Protein AF-A0A4Q4WL85-F1 (afdb_monomer)

Radius of gyration: 39.55 Å; Cα contacts (8 Å, |Δi|>4): 2; chains: 1; bounding box: 82×36×100 Å

pLDDT: mean 71.77, std 13.65, range [44.0, 94.75]

Mean predicted aligned error: 20.84 Å

Solvent-accessible surface area (backbone atoms only — not comparable to full-atom values): 7272 Å² total; per-residue (Å²): 142,83,88,78,82,88,76,84,82,78,80,76,79,74,79,74,78,82,79,73,80,81,73,86,72,83,80,55,76,68,60,56,54,56,57,72,70,51,76,83,75,77,84,73,74,78,64,59,61,59,56,50,49,54,51,48,48,51,51,48,49,51,50,52,49,50,51,51,52,54,49,52,55,48,54,55,51,56,51,54,54,53,56,55,53,47,53,55,52,51,52,52,49,52,54,51,50,52,52,52,49,52,55,48,52,54,52,49,54,55,52,52,64,72,72,107

Foldseek 3Di:
DDDDDDDDPPPPPDPDPPPPPPDPDPDDPVVVVVVVPDDDDPPDDPPPCCVCVVVVVVVVVVVVVVVVVVVVVVVVVVVVVVVVVVVVVVVVVVVVVVVVVVVVVVVVVVVVVVVD

Structure (mmCIF, N/CA/C/O backbone):
data_AF-A0A4Q4WL85-F1
#
_entry.id   AF-A0A4Q4WL85-F1
#
loop_
_atom_site.group_PDB
_atom_site.id
_atom_site.type_symbol
_atom_site.label_atom_id
_atom_site.label_alt_id
_atom_site.label_comp_id
_atom_site.label_asym_id
_atom_site.label_entity_id
_atom_site.label_seq_id
_atom_site.pdbx_PDB_ins_code
_atom_site.Cartn_x
_atom_site.Cartn_y
_atom_site.C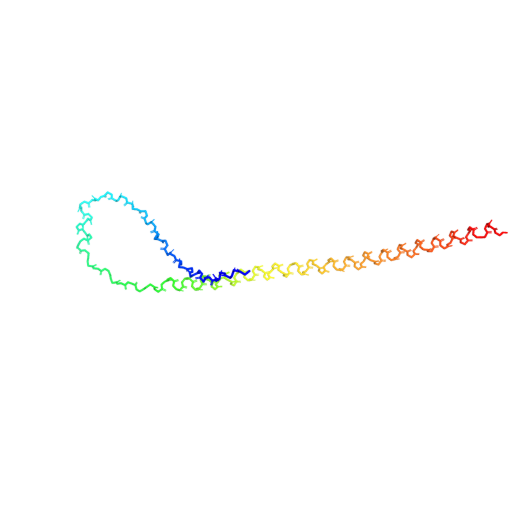artn_z
_atom_site.occupancy
_atom_site.B_iso_or_equiv
_atom_site.auth_seq_id
_atom_site.auth_comp_id
_atom_site.auth_asym_id
_atom_site.auth_atom_id
_atom_site.pdbx_PDB_model_num
ATOM 1 N N . MET A 1 1 ? 44.505 1.563 32.290 1.00 50.38 1 MET A N 1
ATOM 2 C CA . MET A 1 1 ? 45.416 2.269 31.364 1.00 50.38 1 MET A CA 1
ATOM 3 C C . MET A 1 1 ? 45.886 1.295 30.292 1.00 50.38 1 MET A C 1
ATOM 5 O O . MET A 1 1 ? 46.850 0.588 30.532 1.00 50.38 1 MET A O 1
ATOM 9 N N . ALA A 1 2 ? 45.186 1.202 29.159 1.00 44.00 2 ALA A N 1
ATOM 10 C CA . ALA A 1 2 ? 45.730 0.625 27.923 1.00 44.00 2 ALA A CA 1
ATOM 11 C C . ALA A 1 2 ? 44.781 0.947 26.760 1.00 44.00 2 ALA A C 1
ATOM 13 O O . ALA A 1 2 ? 43.824 0.233 26.479 1.00 44.00 2 ALA A O 1
ATOM 14 N N . SER A 1 3 ? 45.042 2.084 26.132 1.00 54.59 3 SER A N 1
ATOM 15 C CA . SER A 1 3 ? 44.503 2.513 24.850 1.00 54.59 3 SER A CA 1
ATOM 16 C C . SER A 1 3 ? 45.053 1.636 23.724 1.00 54.59 3 SER A C 1
ATOM 18 O O . SER A 1 3 ? 46.265 1.461 23.626 1.00 54.59 3 SER A O 1
ATOM 20 N N . ARG A 1 4 ? 44.193 1.138 22.826 1.00 62.75 4 ARG A N 1
ATOM 21 C CA . ARG A 1 4 ? 44.599 0.709 21.476 1.00 62.75 4 ARG A CA 1
ATOM 22 C C . ARG A 1 4 ? 43.528 1.082 20.448 1.00 62.75 4 ARG A C 1
ATOM 24 O O . ARG A 1 4 ? 42.593 0.341 20.195 1.00 62.75 4 ARG A O 1
ATOM 31 N N . ILE A 1 5 ? 43.677 2.314 19.966 1.00 65.00 5 ILE A N 1
ATOM 32 C CA . ILE A 1 5 ? 43.696 2.738 18.557 1.00 65.00 5 ILE A CA 1
ATOM 33 C C . ILE A 1 5 ? 42.735 1.981 17.624 1.00 65.00 5 ILE A C 1
ATOM 35 O O . ILE A 1 5 ? 43.001 0.870 17.176 1.00 65.00 5 ILE A O 1
ATOM 39 N N . LEU A 1 6 ? 41.652 2.676 17.279 1.00 58.12 6 LEU A N 1
ATOM 40 C CA . LEU A 1 6 ? 40.720 2.368 16.203 1.00 58.12 6 LEU A CA 1
ATOM 41 C C . LEU A 1 6 ? 41.426 2.560 14.845 1.00 58.12 6 LEU A C 1
ATOM 43 O O . LEU A 1 6 ? 41.805 3.677 14.495 1.00 58.12 6 LEU A O 1
ATOM 47 N N . SER A 1 7 ? 41.619 1.485 14.083 1.00 58.94 7 SER A N 1
ATOM 48 C CA . SER A 1 7 ? 42.049 1.553 12.678 1.00 58.94 7 SER A CA 1
ATOM 49 C C . SER A 1 7 ? 40.825 1.638 11.755 1.00 58.94 7 SER A C 1
ATOM 51 O O . SER A 1 7 ? 39.852 0.919 11.990 1.00 58.94 7 SER A O 1
ATOM 53 N N . PRO A 1 8 ? 40.841 2.456 10.687 1.00 53.19 8 PRO A N 1
ATOM 54 C CA . PRO A 1 8 ? 39.763 2.464 9.711 1.00 53.19 8 PRO A CA 1
ATOM 55 C C . PRO A 1 8 ? 39.929 1.260 8.777 1.00 53.19 8 PRO A C 1
ATOM 57 O O . PRO A 1 8 ? 40.905 1.156 8.033 1.00 53.19 8 PRO A O 1
ATOM 60 N N . ALA A 1 9 ? 38.971 0.335 8.805 1.00 53.53 9 ALA A N 1
ATOM 61 C CA . ALA A 1 9 ? 38.870 -0.719 7.806 1.00 53.53 9 ALA A CA 1
ATOM 62 C C . ALA A 1 9 ? 38.401 -0.100 6.478 1.00 53.53 9 ALA A C 1
ATOM 64 O O . ALA A 1 9 ? 37.208 0.094 6.244 1.00 53.53 9 ALA A O 1
ATOM 65 N N . ALA A 1 10 ? 39.357 0.234 5.610 1.00 55.34 10 ALA A N 1
ATOM 66 C CA . ALA A 1 10 ? 39.096 0.542 4.213 1.00 55.34 10 ALA A CA 1
ATOM 67 C C . ALA A 1 10 ? 38.480 -0.700 3.549 1.00 55.34 10 ALA A C 1
ATOM 69 O O . ALA A 1 10 ? 39.143 -1.712 3.325 1.00 55.34 10 ALA A O 1
ATOM 70 N N . THR A 1 11 ? 37.182 -0.642 3.268 1.00 60.22 11 THR A N 1
ATOM 71 C CA . THR A 1 11 ? 36.442 -1.691 2.567 1.00 60.22 11 THR A CA 1
ATOM 72 C C . THR A 1 11 ? 36.817 -1.647 1.087 1.00 60.22 11 THR A C 1
ATOM 74 O O . THR A 1 11 ? 36.149 -1.029 0.261 1.00 60.22 11 THR A O 1
ATOM 77 N N . ALA A 1 12 ? 37.915 -2.311 0.732 1.00 53.28 12 ALA A N 1
ATOM 78 C CA . ALA A 1 12 ? 38.209 -2.648 -0.651 1.00 53.28 12 ALA A CA 1
ATOM 79 C C . ALA A 1 12 ? 37.183 -3.695 -1.114 1.00 53.28 12 ALA A C 1
ATOM 81 O O . ALA A 1 12 ? 37.309 -4.887 -0.837 1.00 53.28 12 ALA A O 1
ATOM 82 N N . ARG A 1 13 ? 36.125 -3.247 -1.799 1.00 56.53 13 ARG A N 1
ATOM 83 C CA . ARG A 1 13 ? 35.221 -4.128 -2.547 1.00 56.53 13 ARG A CA 1
ATOM 84 C C . ARG A 1 13 ? 36.025 -4.750 -3.690 1.00 56.53 13 ARG A C 1
ATOM 86 O O . ARG A 1 13 ? 36.173 -4.154 -4.753 1.00 56.53 13 ARG A O 1
ATOM 93 N N . ALA A 1 14 ? 36.565 -5.942 -3.455 1.00 58.25 14 ALA A N 1
ATOM 94 C CA . ALA A 1 14 ? 37.088 -6.787 -4.513 1.00 58.25 14 ALA A CA 1
ATOM 95 C C . ALA A 1 14 ? 35.936 -7.102 -5.479 1.00 58.25 14 ALA A C 1
ATOM 97 O O . ALA A 1 14 ? 34.960 -7.757 -5.113 1.00 58.25 14 ALA A O 1
ATOM 98 N N . LEU A 1 15 ? 36.021 -6.581 -6.702 1.00 61.62 15 LEU A N 1
ATOM 99 C CA . LEU A 1 15 ? 35.149 -6.980 -7.797 1.00 61.62 15 LEU A CA 1
ATOM 100 C C . LEU A 1 15 ? 35.462 -8.446 -8.107 1.00 61.62 15 LEU A C 1
ATOM 102 O O . LEU A 1 15 ? 36.496 -8.755 -8.696 1.00 61.62 15 LEU A O 1
ATOM 106 N N . ALA A 1 16 ? 34.591 -9.350 -7.664 1.00 63.19 16 ALA A N 1
ATOM 107 C CA . ALA A 1 16 ? 34.666 -10.752 -8.041 1.00 63.19 16 ALA A CA 1
ATOM 108 C C . ALA A 1 16 ? 34.589 -10.861 -9.577 1.00 63.19 16 ALA A C 1
ATOM 110 O O . ALA A 1 16 ? 33.696 -10.256 -10.184 1.00 63.19 16 ALA A O 1
ATOM 111 N N . PRO A 1 17 ? 35.491 -11.605 -10.238 1.00 60.09 17 PRO A N 1
ATOM 112 C CA . PRO A 1 17 ? 35.356 -11.847 -11.661 1.00 60.09 17 PRO A CA 1
ATOM 113 C C . PRO A 1 17 ? 34.121 -12.725 -11.889 1.00 60.09 17 PRO A C 1
ATOM 115 O O . PRO A 1 17 ? 34.021 -13.832 -11.366 1.00 60.09 17 PRO A O 1
ATOM 118 N N . VAL A 1 18 ? 33.172 -12.222 -12.684 1.00 65.19 18 VAL A N 1
ATOM 119 C CA . VAL A 1 18 ? 32.073 -13.022 -13.237 1.00 65.19 18 VAL A CA 1
ATOM 120 C C . VAL A 1 18 ? 32.697 -14.183 -14.002 1.00 65.19 18 VAL A C 1
ATOM 122 O O . VAL A 1 18 ? 33.296 -14.002 -15.065 1.00 65.19 18 VAL A O 1
ATOM 125 N N . GLN A 1 19 ? 32.581 -15.375 -13.426 1.00 60.59 19 GLN A N 1
ATOM 126 C CA . GLN A 1 19 ? 33.073 -16.618 -13.990 1.00 60.59 19 GLN A CA 1
ATOM 127 C C . GLN A 1 19 ? 32.222 -16.935 -15.226 1.00 60.59 19 GLN A C 1
ATOM 129 O O . GLN A 1 19 ? 31.127 -17.485 -15.131 1.00 60.59 19 GLN A O 1
ATOM 134 N N . ARG A 1 20 ? 32.686 -16.505 -16.405 1.00 62.06 20 ARG A N 1
ATOM 135 C CA . ARG A 1 20 ? 32.050 -16.860 -17.676 1.00 62.06 20 ARG A CA 1
ATOM 136 C C . ARG A 1 20 ? 32.192 -18.365 -17.846 1.00 62.06 20 ARG A C 1
ATOM 138 O O . ARG A 1 20 ? 33.307 -18.870 -17.956 1.00 62.06 20 ARG A O 1
ATOM 145 N N . SER A 1 21 ? 31.069 -19.071 -17.848 1.00 61.03 21 SER A N 1
ATOM 146 C CA . SER A 1 21 ? 31.010 -20.490 -18.172 1.00 61.03 21 SER A CA 1
ATOM 147 C C . SER A 1 21 ? 31.682 -20.703 -19.530 1.00 61.03 21 SER A C 1
ATOM 149 O O . SER A 1 21 ? 31.197 -20.220 -20.553 1.00 61.03 21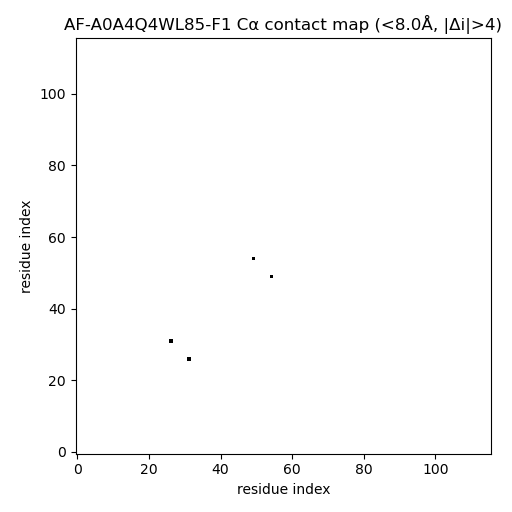 SER A O 1
ATOM 151 N N . SER A 1 22 ? 32.831 -21.379 -19.534 1.00 65.12 22 SER A N 1
ATOM 152 C CA . SER A 1 22 ? 33.495 -21.812 -20.760 1.00 65.12 22 SER A CA 1
ATOM 153 C C . SER A 1 22 ? 32.624 -22.890 -21.395 1.00 65.12 22 SER A C 1
ATOM 155 O O . SER A 1 22 ? 32.671 -24.058 -21.010 1.00 65.12 22 SER A O 1
ATOM 157 N N . ALA A 1 23 ? 31.760 -22.491 -22.325 1.00 64.19 23 ALA A N 1
ATOM 158 C CA . ALA A 1 23 ? 31.105 -23.443 -23.200 1.00 64.19 23 ALA A CA 1
ATOM 159 C C . ALA A 1 23 ? 32.194 -24.070 -24.079 1.00 64.19 23 ALA A C 1
ATOM 161 O O . ALA A 1 23 ? 32.814 -23.384 -24.892 1.00 64.19 23 ALA A O 1
ATOM 162 N N . SER A 1 24 ? 32.443 -25.3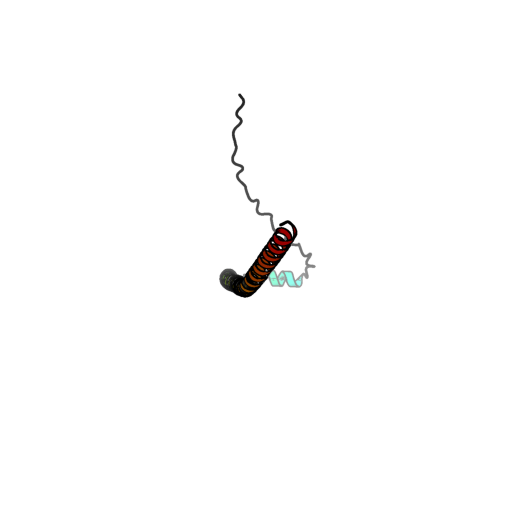69 -23.898 1.00 63.59 24 SER A N 1
ATOM 163 C CA . SER A 1 24 ? 33.305 -26.151 -24.783 1.00 63.59 24 SER A CA 1
ATOM 164 C C . SER A 1 24 ? 32.650 -26.217 -26.165 1.00 63.59 24 SER A C 1
ATOM 166 O O . SER A 1 24 ? 31.806 -27.068 -26.445 1.00 63.59 24 SER A O 1
ATOM 168 N N . ALA A 1 25 ? 32.982 -25.252 -27.020 1.00 64.25 25 ALA A N 1
ATOM 169 C CA . ALA A 1 25 ? 32.547 -25.236 -28.403 1.00 64.25 25 ALA A CA 1
ATOM 170 C C . ALA A 1 25 ? 33.371 -26.272 -29.177 1.00 64.25 25 ALA A C 1
ATOM 172 O O . ALA A 1 25 ? 34.579 -26.118 -29.357 1.00 64.25 25 ALA A O 1
ATOM 173 N N . ARG A 1 26 ? 32.719 -27.340 -29.644 1.00 65.75 26 ARG A N 1
ATOM 174 C CA . ARG A 1 26 ? 33.312 -28.267 -30.615 1.00 65.75 26 ARG A CA 1
ATOM 175 C C . ARG A 1 26 ? 33.607 -27.477 -31.895 1.00 65.75 26 ARG A C 1
ATOM 177 O O . ARG A 1 26 ? 32.687 -27.021 -32.570 1.00 65.75 26 ARG A O 1
ATOM 184 N N . GLY A 1 27 ? 34.886 -27.252 -32.181 1.00 61.38 27 GLY A N 1
ATOM 185 C CA . GLY A 1 27 ? 35.326 -26.433 -33.305 1.00 61.38 27 GLY A CA 1
ATOM 186 C C . GLY A 1 27 ? 35.175 -27.165 -34.636 1.00 61.38 27 GLY A C 1
ATOM 187 O O . GLY A 1 27 ? 35.873 -28.141 -34.893 1.00 61.38 27 GLY A O 1
ATOM 188 N N . PHE A 1 28 ? 34.302 -26.670 -35.511 1.00 66.44 28 PHE A N 1
ATOM 189 C CA . PHE A 1 28 ? 34.317 -27.037 -36.925 1.00 66.44 28 PHE A CA 1
ATOM 190 C C . PHE A 1 28 ? 35.431 -26.246 -37.626 1.00 66.44 28 PHE A C 1
ATOM 192 O O . PHE A 1 28 ? 35.418 -25.013 -37.624 1.00 66.44 28 PHE A O 1
ATOM 199 N N . HIS A 1 29 ? 36.392 -26.940 -38.247 1.00 66.69 29 HIS A N 1
ATOM 200 C CA . HIS A 1 29 ? 37.544 -26.322 -38.927 1.00 66.69 29 HIS A CA 1
ATOM 201 C C . HIS A 1 29 ? 37.148 -25.298 -40.011 1.00 66.69 29 HIS A C 1
ATOM 203 O O . HIS A 1 29 ? 37.884 -24.341 -40.253 1.00 66.69 29 HIS A O 1
ATOM 209 N N . ALA A 1 30 ? 35.972 -25.457 -40.628 1.00 63.28 30 ALA A N 1
ATOM 210 C CA . ALA A 1 30 ? 35.440 -24.508 -41.605 1.00 63.28 30 ALA A CA 1
ATOM 211 C C . ALA A 1 30 ? 35.021 -23.165 -40.970 1.00 63.28 30 ALA A C 1
ATOM 213 O O . ALA A 1 30 ? 35.318 -22.104 -41.520 1.00 63.28 30 ALA A O 1
ATOM 214 N N . SER A 1 31 ? 34.408 -23.186 -39.780 1.00 63.19 31 SER A N 1
ATOM 215 C CA . SER A 1 31 ? 33.941 -21.978 -39.082 1.00 63.19 31 SER A CA 1
ATOM 216 C C . SER A 1 31 ? 35.096 -21.105 -38.582 1.00 63.19 31 SER A C 1
ATOM 218 O O . SER A 1 31 ? 34.989 -19.881 -38.583 1.00 63.19 31 SER A O 1
ATOM 220 N N . ALA A 1 32 ? 36.229 -21.716 -38.212 1.00 61.66 32 ALA A N 1
ATOM 221 C CA . ALA A 1 32 ? 37.425 -20.992 -37.778 1.00 61.66 32 ALA A CA 1
ATOM 222 C C . ALA A 1 32 ? 38.044 -20.147 -38.910 1.00 61.66 32 ALA A C 1
ATOM 224 O O . ALA A 1 32 ? 38.441 -19.005 -38.681 1.00 61.66 32 ALA A O 1
ATOM 225 N N . ARG A 1 33 ? 38.075 -20.670 -40.147 1.00 61.75 33 ARG A N 1
ATOM 226 C CA . ARG A 1 33 ? 38.561 -19.916 -41.319 1.00 61.75 33 ARG A CA 1
ATOM 227 C C . ARG A 1 33 ? 37.616 -18.786 -41.725 1.00 61.75 33 ARG A C 1
ATOM 229 O O . ARG A 1 33 ? 38.096 -17.726 -42.112 1.00 61.75 33 ARG A O 1
ATOM 236 N N . ALA A 1 34 ? 36.304 -18.979 -41.593 1.00 63.41 34 ALA A N 1
ATOM 237 C CA . ALA A 1 34 ? 35.328 -17.922 -41.861 1.00 63.41 34 ALA A CA 1
ATOM 238 C C . ALA A 1 34 ? 35.447 -16.755 -40.863 1.00 63.41 34 ALA A C 1
ATOM 240 O O . ALA A 1 34 ? 35.374 -15.597 -41.265 1.00 63.41 34 ALA A O 1
ATOM 241 N N . LEU A 1 35 ? 35.703 -17.043 -39.579 1.00 62.47 35 LEU A N 1
ATOM 242 C CA . LEU A 1 35 ? 35.946 -16.003 -38.575 1.00 62.47 35 LEU A CA 1
ATOM 243 C C . LEU A 1 35 ? 37.268 -15.259 -38.826 1.00 62.47 35 LEU A C 1
ATOM 245 O O . LEU A 1 35 ? 37.318 -14.039 -38.700 1.00 62.47 35 LEU A O 1
ATOM 249 N N . ALA A 1 36 ? 38.323 -15.979 -39.224 1.00 63.06 36 ALA A N 1
ATOM 250 C CA . ALA A 1 36 ? 39.629 -15.392 -39.534 1.00 63.06 36 ALA A CA 1
ATOM 251 C C . ALA A 1 36 ? 39.610 -14.472 -40.771 1.00 63.06 36 ALA A C 1
ATOM 253 O O . ALA A 1 36 ? 40.428 -13.562 -40.866 1.00 63.06 36 ALA A O 1
ATOM 254 N N . ALA A 1 37 ? 38.673 -14.689 -41.699 1.00 62.66 37 ALA A N 1
ATOM 255 C CA . ALA A 1 37 ? 38.467 -13.848 -42.878 1.00 62.66 37 ALA A CA 1
ATOM 256 C C . ALA A 1 37 ? 37.496 -12.673 -42.635 1.00 62.66 37 ALA A C 1
ATOM 258 O O . ALA A 1 37 ? 37.251 -11.879 -43.544 1.00 62.66 37 ALA A O 1
ATOM 259 N N . SER A 1 38 ? 36.920 -12.551 -41.433 1.00 63.03 38 SER A N 1
ATOM 260 C CA . SER A 1 38 ? 35.985 -11.470 -41.120 1.00 63.03 38 SER A CA 1
ATOM 261 C C . SER A 1 38 ? 36.735 -10.185 -40.751 1.00 63.03 38 SER A C 1
ATOM 263 O O . SER A 1 38 ? 37.483 -10.130 -39.777 1.00 63.03 38 SER A O 1
ATOM 265 N N . SER A 1 39 ? 36.540 -9.134 -41.551 1.00 69.00 39 SER A N 1
ATOM 266 C CA . SER A 1 39 ? 36.943 -7.769 -41.192 1.00 69.00 39 SER A CA 1
ATOM 267 C C . SER A 1 39 ? 36.261 -7.368 -39.872 1.00 69.00 39 SER A C 1
ATOM 269 O O . SER A 1 39 ? 35.073 -7.672 -39.705 1.00 69.00 39 SER A O 1
ATOM 271 N N . PRO A 1 40 ? 36.963 -6.722 -38.917 1.00 68.00 40 PRO A N 1
ATOM 272 C CA . PRO A 1 40 ? 36.390 -6.395 -37.616 1.00 68.00 40 PRO A CA 1
ATOM 273 C C . PRO A 1 40 ? 35.147 -5.515 -37.786 1.00 68.00 40 PRO A C 1
ATOM 275 O O . PRO A 1 40 ? 35.205 -4.439 -38.384 1.00 68.00 40 PRO A O 1
ATOM 278 N N . LEU A 1 41 ? 34.009 -5.974 -37.251 1.00 68.75 41 LEU A N 1
ATOM 279 C CA . LEU A 1 41 ? 32.776 -5.190 -37.258 1.00 68.75 41 LEU A CA 1
ATOM 280 C C . LEU A 1 41 ? 33.024 -3.842 -36.560 1.00 68.75 41 LEU A C 1
ATOM 282 O O . LEU A 1 41 ? 33.626 -3.819 -35.481 1.00 68.75 41 LEU A O 1
ATOM 286 N N . PRO A 1 42 ? 32.550 -2.719 -37.130 1.00 72.38 42 PRO A N 1
ATOM 287 C CA . PRO A 1 42 ? 32.761 -1.405 -36.543 1.00 72.38 42 PRO A CA 1
ATOM 288 C C . PRO A 1 42 ? 32.182 -1.373 -35.128 1.00 72.38 42 PRO A C 1
ATOM 290 O O . PRO A 1 42 ? 31.031 -1.762 -34.909 1.00 72.38 42 PRO A O 1
ATOM 293 N N . ALA A 1 43 ? 32.990 -0.920 -34.166 1.00 70.38 43 ALA A N 1
ATOM 294 C CA . ALA A 1 43 ? 32.630 -0.869 -32.755 1.00 70.38 43 ALA A CA 1
ATOM 295 C C . ALA A 1 43 ? 31.337 -0.059 -32.562 1.00 70.38 43 ALA A C 1
ATOM 297 O O . ALA A 1 43 ? 31.329 1.175 -32.606 1.00 70.38 43 ALA A O 1
ATOM 298 N N . A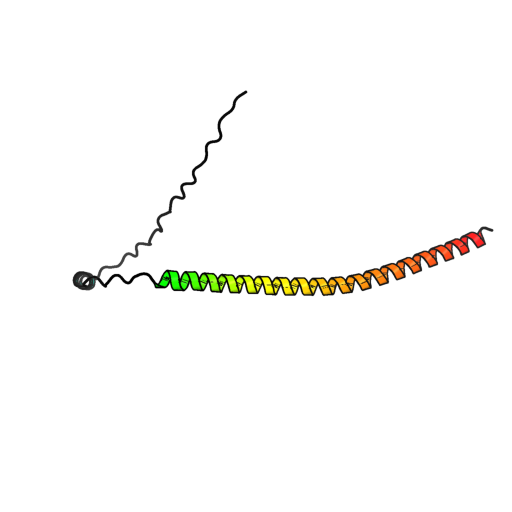RG A 1 44 ? 30.209 -0.755 -32.368 1.00 66.62 44 ARG A N 1
ATOM 299 C CA . ARG A 1 44 ? 28.925 -0.110 -32.091 1.00 66.62 44 ARG A CA 1
ATOM 300 C C . ARG A 1 44 ? 28.986 0.474 -30.687 1.00 66.62 44 ARG A C 1
ATOM 302 O O . ARG A 1 44 ? 29.086 -0.257 -29.704 1.00 66.62 44 ARG A O 1
ATOM 309 N N . LYS A 1 45 ? 28.936 1.804 -30.601 1.00 65.94 45 LYS A N 1
ATOM 310 C CA . LYS A 1 45 ? 28.905 2.533 -29.328 1.00 65.94 45 LYS A CA 1
ATOM 311 C C . LYS A 1 45 ? 27.732 2.002 -28.486 1.00 65.94 45 LYS A C 1
ATOM 313 O O . LYS A 1 45 ? 26.625 1.911 -29.024 1.00 65.94 45 LYS A O 1
ATOM 318 N N . PRO A 1 46 ? 27.931 1.656 -27.200 1.00 65.06 46 PRO A N 1
ATOM 319 C CA . PRO A 1 46 ? 26.911 1.046 -26.345 1.00 65.06 46 PRO A CA 1
ATOM 320 C C . PRO A 1 46 ? 25.871 2.082 -25.891 1.00 65.06 46 PRO A C 1
ATOM 322 O O . PRO A 1 46 ? 25.694 2.358 -24.710 1.00 65.06 46 PRO A O 1
ATOM 325 N N . VAL A 1 47 ? 25.155 2.674 -26.845 1.00 62.56 47 VAL A N 1
ATOM 326 C CA . VAL A 1 47 ? 24.112 3.672 -26.584 1.00 62.56 47 VAL A CA 1
ATOM 327 C C . VAL A 1 47 ? 22.820 3.038 -26.059 1.00 62.56 47 VAL A C 1
ATOM 329 O O . VAL A 1 47 ? 21.962 3.744 -25.547 1.00 62.56 47 VAL A O 1
ATOM 332 N N . GLY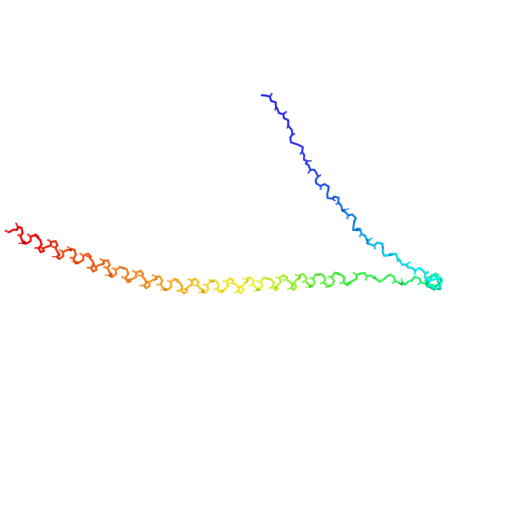 A 1 48 ? 22.668 1.711 -26.141 1.00 63.94 48 GLY A N 1
ATOM 333 C CA . GLY A 1 48 ? 21.449 1.004 -25.727 1.00 63.94 48 GLY A CA 1
ATOM 334 C C . GLY A 1 48 ? 21.298 0.808 -24.214 1.00 63.94 48 GLY A C 1
ATOM 335 O O . GLY A 1 48 ? 20.192 0.939 -23.695 1.00 63.94 48 GLY A O 1
ATOM 336 N N . ALA A 1 49 ? 22.393 0.551 -23.490 1.00 64.94 49 ALA A N 1
ATOM 337 C CA . ALA A 1 49 ? 22.341 0.224 -22.060 1.00 64.94 49 ALA A CA 1
ATOM 338 C C . ALA A 1 49 ? 21.911 1.420 -21.193 1.00 64.94 49 ALA A C 1
ATOM 340 O O . ALA A 1 49 ? 21.107 1.263 -20.280 1.00 64.94 49 ALA A O 1
ATOM 341 N N . PHE A 1 50 ? 22.367 2.630 -21.522 1.00 68.25 50 PHE A N 1
ATOM 342 C CA . PHE A 1 50 ? 21.947 3.851 -20.828 1.00 68.25 50 PHE A CA 1
ATOM 343 C C . PHE A 1 50 ? 20.517 4.269 -21.185 1.00 68.25 50 PHE A C 1
ATOM 345 O O . PHE A 1 50 ? 19.783 4.739 -20.321 1.00 68.25 50 PHE A O 1
ATOM 352 N N . ARG A 1 51 ? 20.091 4.054 -22.438 1.00 74.56 51 ARG A N 1
ATOM 353 C CA . ARG A 1 51 ? 18.736 4.403 -22.895 1.00 74.56 51 ARG A CA 1
ATOM 354 C C . ARG A 1 51 ? 17.674 3.490 -22.290 1.00 74.56 51 ARG A C 1
ATOM 356 O O . ARG A 1 51 ? 16.628 3.982 -21.897 1.00 74.56 51 ARG A O 1
ATOM 363 N N . GLY A 1 52 ? 17.948 2.189 -22.184 1.00 81.00 52 GLY A N 1
ATOM 364 C CA . GLY A 1 52 ? 17.036 1.232 -21.552 1.00 81.00 52 GLY A CA 1
ATOM 365 C C . GLY A 1 52 ? 17.133 1.223 -20.027 1.00 81.00 52 GLY A C 1
ATOM 366 O O . GLY A 1 52 ? 16.113 1.132 -19.356 1.00 81.00 52 GLY A O 1
ATOM 367 N N . GLY A 1 53 ? 18.340 1.368 -19.473 1.00 85.38 53 GLY A N 1
ATOM 368 C CA . GLY A 1 53 ? 18.571 1.347 -18.030 1.00 85.38 53 GLY A CA 1
ATOM 369 C C . GLY A 1 53 ? 18.007 2.571 -17.318 1.00 85.38 53 GLY A C 1
ATOM 370 O O . GLY A 1 53 ? 17.278 2.414 -16.347 1.00 85.38 53 GLY A O 1
ATOM 371 N N . LEU A 1 54 ? 18.275 3.785 -17.817 1.00 88.31 54 LEU A N 1
ATOM 372 C CA . LEU A 1 54 ? 17.751 5.005 -17.195 1.00 88.31 54 LEU A CA 1
ATOM 373 C C . LEU A 1 54 ? 16.238 5.130 -17.395 1.00 88.31 54 LEU A C 1
ATOM 375 O O . LEU A 1 54 ? 15.521 5.453 -16.454 1.00 88.31 54 LEU A O 1
ATOM 379 N N . PHE A 1 55 ? 15.739 4.828 -18.595 1.00 89.56 55 PHE A N 1
ATOM 380 C CA . PHE A 1 55 ? 14.303 4.862 -18.863 1.00 89.56 55 PHE A CA 1
ATOM 381 C C . PHE A 1 55 ? 13.553 3.784 -18.075 1.00 89.56 55 PHE A C 1
ATOM 383 O O . PHE A 1 55 ? 12.534 4.075 -17.463 1.00 89.56 55 PHE A O 1
ATOM 390 N N . GLY A 1 56 ? 14.083 2.560 -18.022 1.00 90.38 56 GLY A N 1
ATOM 391 C CA . GLY A 1 56 ? 13.523 1.473 -17.221 1.00 90.38 56 GLY A CA 1
ATOM 392 C C . GLY A 1 56 ? 13.597 1.744 -15.719 1.00 90.38 56 GLY A C 1
ATOM 393 O O . GLY A 1 56 ? 12.655 1.426 -15.002 1.00 90.38 56 GLY A O 1
ATOM 394 N N . PHE A 1 57 ? 14.664 2.390 -15.241 1.00 91.44 57 PHE A N 1
ATOM 395 C CA . PHE A 1 57 ? 14.788 2.813 -13.847 1.00 91.44 57 PHE A CA 1
ATOM 396 C C . PHE A 1 57 ? 13.757 3.881 -13.487 1.00 91.44 57 PHE A C 1
ATOM 398 O O . PHE A 1 57 ? 13.088 3.754 -12.463 1.00 91.44 57 PHE A O 1
ATOM 405 N N . LEU A 1 58 ? 13.602 4.911 -14.324 1.00 93.69 58 LEU A N 1
ATOM 406 C CA . LEU A 1 58 ? 12.611 5.963 -14.105 1.00 93.69 58 LEU A CA 1
ATOM 407 C C . LEU A 1 58 ? 11.199 5.383 -14.165 1.00 93.69 58 LEU A C 1
ATOM 409 O O . LEU A 1 58 ? 10.434 5.569 -13.228 1.00 93.69 58 LEU A O 1
ATOM 413 N N . LEU A 1 59 ? 10.889 4.598 -15.199 1.00 94.00 59 LEU A N 1
ATOM 414 C CA . LEU A 1 59 ? 9.591 3.945 -15.352 1.00 94.00 59 LEU A CA 1
ATOM 415 C C . LEU A 1 59 ? 9.281 3.015 -14.171 1.00 94.00 59 LEU A C 1
ATOM 417 O O . LEU A 1 59 ? 8.188 3.070 -13.614 1.00 94.00 59 LEU A O 1
ATOM 421 N N . GLY A 1 60 ? 10.248 2.194 -13.759 1.00 93.88 60 GLY A N 1
ATOM 422 C CA . GLY A 1 60 ? 10.114 1.291 -12.620 1.00 93.88 60 GLY A CA 1
ATOM 423 C C . GLY A 1 60 ? 9.943 2.036 -11.298 1.00 93.88 60 GLY A C 1
ATOM 424 O O . GLY A 1 60 ? 9.088 1.665 -10.500 1.00 93.88 60 GLY A O 1
ATOM 425 N N . SER A 1 61 ? 10.691 3.122 -11.085 1.00 94.44 61 SER A N 1
ATOM 426 C CA . SER A 1 61 ? 10.590 3.948 -9.875 1.00 94.44 61 SER A CA 1
ATOM 427 C C . SER A 1 61 ? 9.261 4.699 -9.812 1.00 94.44 61 SER A C 1
ATOM 429 O O . SER A 1 61 ? 8.645 4.757 -8.751 1.00 94.44 61 SER A O 1
ATOM 431 N N . THR A 1 62 ? 8.772 5.224 -10.941 1.00 94.56 62 THR A N 1
ATOM 432 C CA . THR A 1 62 ? 7.450 5.858 -11.022 1.00 94.56 62 THR A CA 1
ATOM 433 C C . THR A 1 62 ? 6.338 4.843 -10.781 1.00 94.56 62 THR A C 1
ATOM 435 O O . THR A 1 62 ? 5.416 5.134 -10.025 1.00 94.56 62 THR A O 1
ATOM 438 N N . LEU A 1 63 ? 6.429 3.642 -11.360 1.00 94.75 63 LEU A N 1
ATOM 439 C CA . LEU A 1 63 ? 5.442 2.583 -11.146 1.00 94.75 63 LEU A CA 1
ATOM 440 C C . LEU A 1 63 ? 5.437 2.097 -9.689 1.00 94.75 63 LEU A C 1
ATOM 442 O O . LEU A 1 63 ? 4.371 1.964 -9.091 1.00 94.75 63 LEU A O 1
ATOM 446 N N . ALA A 1 64 ? 6.617 1.885 -9.099 1.00 93.06 64 ALA A N 1
ATOM 447 C CA . ALA A 1 64 ? 6.755 1.522 -7.692 1.00 93.06 64 ALA A CA 1
ATOM 448 C C . ALA A 1 64 ? 6.196 2.623 -6.775 1.00 93.06 64 ALA A C 1
ATOM 450 O O . ALA A 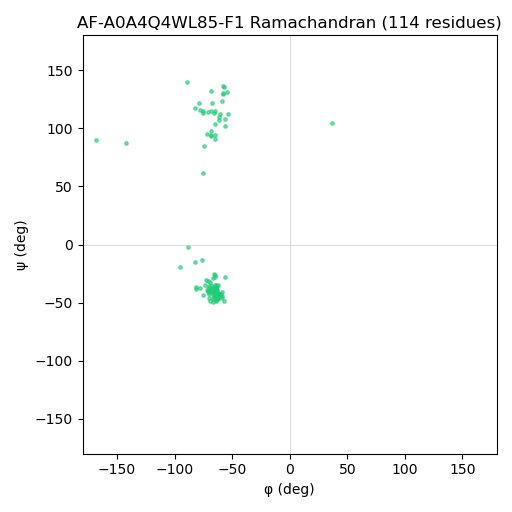1 64 ? 5.418 2.331 -5.869 1.00 93.06 64 ALA A O 1
ATOM 451 N N . GLY A 1 65 ? 6.513 3.892 -7.052 1.00 90.50 65 GLY A N 1
ATOM 452 C CA . GLY A 1 65 ? 5.977 5.041 -6.322 1.00 90.50 65 GLY A CA 1
ATOM 453 C C . GLY A 1 65 ? 4.457 5.171 -6.440 1.00 90.50 65 GLY A C 1
ATOM 454 O O . GLY A 1 65 ? 3.785 5.383 -5.434 1.00 90.50 65 GLY A O 1
ATOM 455 N N . ALA A 1 66 ? 3.894 4.973 -7.635 1.00 90.50 66 ALA A N 1
ATOM 456 C CA . ALA A 1 66 ? 2.449 4.981 -7.858 1.00 90.50 66 ALA A CA 1
ATOM 457 C C . ALA A 1 66 ? 1.743 3.826 -7.126 1.00 90.50 66 ALA A C 1
ATOM 459 O O . ALA A 1 66 ? 0.666 4.023 -6.565 1.00 90.50 66 ALA A O 1
ATOM 460 N N . GLY A 1 67 ? 2.362 2.642 -7.080 1.00 89.75 67 GLY A N 1
ATOM 461 C CA . GLY A 1 67 ? 1.865 1.500 -6.312 1.00 89.75 67 GLY A CA 1
ATOM 462 C C . GLY A 1 67 ? 1.821 1.783 -4.809 1.00 89.75 67 GLY A C 1
ATOM 463 O O . GLY A 1 67 ? 0.790 1.564 -4.174 1.00 89.75 67 GLY A O 1
ATOM 464 N N . VAL A 1 68 ? 2.904 2.340 -4.256 1.00 87.00 68 VAL A N 1
ATOM 465 C CA . VAL A 1 68 ? 2.976 2.745 -2.841 1.00 87.00 68 VAL A CA 1
ATOM 466 C C . VAL A 1 68 ? 1.970 3.857 -2.532 1.00 87.00 68 VAL A C 1
ATOM 468 O O . VAL A 1 68 ? 1.247 3.764 -1.545 1.00 87.00 68 VAL A O 1
ATOM 471 N N . TYR A 1 69 ? 1.852 4.872 -3.392 1.00 84.19 69 TYR A N 1
ATOM 472 C CA . TYR A 1 69 ? 0.875 5.954 -3.232 1.00 84.19 69 TYR A CA 1
ATOM 473 C C . TYR A 1 69 ? -0.572 5.440 -3.269 1.00 84.19 69 TYR A C 1
ATOM 475 O O . TYR A 1 69 ? -1.395 5.823 -2.438 1.00 84.19 69 TYR A O 1
ATOM 483 N N . GLY A 1 70 ? -0.878 4.518 -4.187 1.00 81.44 70 GLY A N 1
ATOM 484 C CA . GLY A 1 70 ? -2.186 3.871 -4.268 1.00 81.44 70 GLY A CA 1
ATOM 485 C C . GLY A 1 70 ? -2.504 3.018 -3.039 1.00 81.44 70 GLY A C 1
ATOM 486 O O . GLY A 1 70 ? -3.647 3.013 -2.585 1.00 81.44 70 GLY A O 1
ATOM 487 N N . TYR A 1 71 ? -1.506 2.332 -2.474 1.00 80.06 71 TYR A N 1
ATOM 488 C CA . TYR A 1 71 ? -1.662 1.576 -1.231 1.00 80.06 71 TYR A CA 1
ATOM 489 C C . TYR A 1 71 ? -1.930 2.504 -0.041 1.00 80.06 71 TYR A C 1
ATOM 491 O O . TYR A 1 71 ? -2.911 2.319 0.673 1.00 80.06 71 TYR A O 1
ATOM 499 N N . LEU A 1 72 ? -1.122 3.555 0.116 1.00 73.50 72 LEU A N 1
ATOM 500 C CA . LEU A 1 72 ? -1.285 4.538 1.188 1.00 73.50 72 LEU A CA 1
ATOM 501 C C . LEU A 1 72 ? -2.654 5.219 1.135 1.00 73.50 72 LEU A C 1
ATOM 503 O O . LEU A 1 72 ? -3.291 5.371 2.169 1.00 73.50 72 LEU A O 1
ATOM 507 N N . LEU A 1 73 ? -3.154 5.572 -0.054 1.00 67.75 73 LEU A N 1
ATOM 508 C CA . LEU A 1 73 ? -4.501 6.128 -0.210 1.00 67.75 73 LEU A CA 1
ATOM 509 C C . LEU A 1 73 ? -5.609 5.158 0.221 1.00 67.75 73 LEU A C 1
ATOM 511 O O . LEU A 1 73 ? -6.633 5.607 0.735 1.00 67.75 73 LEU A O 1
ATOM 515 N N . ARG A 1 74 ? -5.437 3.849 0.001 1.00 66.25 74 ARG A N 1
ATOM 516 C CA . ARG A 1 74 ? -6.400 2.841 0.470 1.00 66.25 74 ARG A CA 1
ATOM 517 C C . ARG A 1 74 ? -6.360 2.709 1.984 1.00 66.25 74 ARG A C 1
ATOM 519 O O . ARG A 1 74 ? -7.416 2.750 2.599 1.00 66.25 74 ARG A O 1
ATOM 526 N N . GLU A 1 75 ? -5.169 2.629 2.566 1.00 63.78 75 GLU A N 1
ATOM 527 C CA . GLU A 1 75 ? -4.992 2.521 4.018 1.00 63.78 75 GLU A CA 1
ATOM 528 C C . GLU A 1 75 ? -5.532 3.771 4.741 1.00 63.78 75 GLU A C 1
ATOM 530 O O . GLU A 1 75 ? -6.230 3.671 5.751 1.00 63.78 75 GLU A O 1
ATOM 535 N N . TYR A 1 76 ? -5.313 4.961 4.164 1.00 59.84 76 TYR A N 1
ATOM 536 C CA . TYR A 1 76 ? -5.877 6.216 4.672 1.00 59.84 76 TYR A CA 1
ATOM 537 C C . TYR A 1 76 ? -7.406 6.251 4.604 1.00 59.84 76 TYR A C 1
ATOM 539 O O . TYR A 1 76 ? -8.049 6.781 5.509 1.00 59.84 76 TYR A O 1
ATOM 547 N N . LYS A 1 77 ? -8.009 5.696 3.547 1.00 58.75 77 LYS A N 1
ATOM 548 C CA . LYS A 1 77 ? -9.472 5.599 3.447 1.00 58.75 77 LYS A CA 1
ATOM 549 C C . LYS A 1 77 ? -10.043 4.571 4.426 1.00 58.75 77 LYS A C 1
ATOM 551 O O . LYS A 1 77 ? -11.033 4.879 5.077 1.00 58.75 77 LYS A O 1
ATOM 556 N N . ALA A 1 78 ? -9.385 3.424 4.590 1.00 58.09 78 ALA A N 1
ATOM 557 C CA . ALA A 1 78 ? -9.788 2.383 5.538 1.00 58.09 78 ALA A CA 1
ATOM 558 C C . ALA A 1 78 ? -9.737 2.867 6.999 1.00 58.09 78 ALA A C 1
ATOM 560 O O . ALA A 1 78 ? -10.622 2.562 7.792 1.00 58.09 78 ALA A O 1
ATOM 561 N N . SER A 1 79 ? -8.748 3.698 7.345 1.00 49.72 79 SER A N 1
ATOM 562 C CA . SER A 1 79 ? -8.638 4.269 8.694 1.00 49.72 79 SER A CA 1
ATOM 563 C C . SER A 1 79 ? -9.719 5.320 8.994 1.00 49.72 79 SER A C 1
ATOM 565 O O . SER A 1 79 ? -10.158 5.435 10.134 1.00 49.72 79 SER A O 1
ATOM 567 N N . ASN A 1 80 ? -10.192 6.069 7.990 1.00 55.34 80 ASN A N 1
ATOM 568 C CA . ASN A 1 80 ? -11.260 7.067 8.170 1.00 55.34 80 ASN A CA 1
ATOM 569 C C . ASN A 1 80 ? -12.647 6.439 8.391 1.00 55.34 80 ASN A C 1
ATOM 571 O O . ASN A 1 80 ? -13.480 7.006 9.098 1.00 55.34 80 ASN A O 1
ATOM 575 N N . GLU A 1 81 ? -12.893 5.263 7.816 1.00 54.62 81 GLU A N 1
ATOM 576 C CA . GLU A 1 81 ? -14.124 4.504 8.058 1.00 54.62 81 GLU A CA 1
ATOM 577 C C . GLU A 1 81 ? -14.154 3.968 9.502 1.00 54.62 81 GLU A C 1
ATOM 579 O O . GLU A 1 81 ? -15.149 4.143 10.206 1.00 54.62 81 GLU A O 1
ATOM 584 N N . LEU A 1 82 ? -13.009 3.486 10.000 1.00 52.34 82 LEU A N 1
ATOM 585 C CA . LEU A 1 82 ? -12.823 3.062 11.395 1.00 52.34 82 LEU A CA 1
ATOM 586 C C . LEU A 1 82 ? -12.952 4.211 12.414 1.00 52.34 82 LEU A C 1
ATOM 588 O O . LEU A 1 82 ? -13.486 4.010 13.501 1.00 52.34 82 LEU A O 1
ATOM 592 N N . LEU A 1 83 ? -12.524 5.430 12.067 1.00 53.47 83 LEU A N 1
ATOM 593 C CA . LEU A 1 83 ? -12.708 6.624 12.911 1.00 53.47 83 LEU A CA 1
ATOM 594 C C . LEU A 1 83 ? -14.183 7.02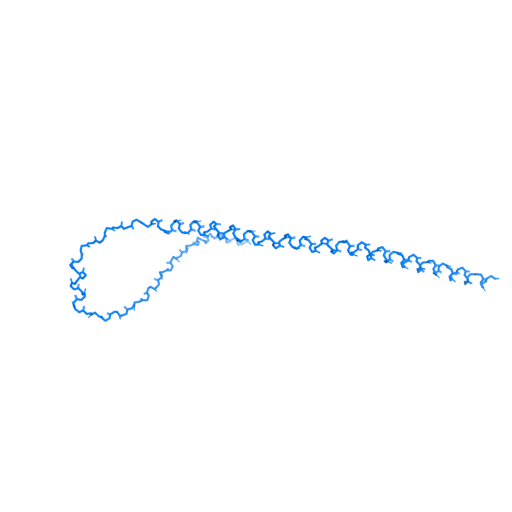7 13.062 1.00 53.47 83 LEU A C 1
ATOM 596 O O . LEU A 1 83 ? -14.567 7.596 14.081 1.00 53.47 83 LEU A O 1
ATOM 600 N N . THR A 1 84 ? -15.019 6.729 12.067 1.00 55.84 84 THR A N 1
ATOM 601 C CA . THR A 1 84 ? -16.453 7.042 12.129 1.00 55.84 84 THR A CA 1
ATOM 602 C C . THR A 1 84 ? -17.205 5.977 12.929 1.00 55.84 84 THR A C 1
ATOM 604 O O . THR A 1 84 ? -18.100 6.303 13.706 1.00 55.84 84 THR A O 1
ATOM 607 N N . GLU A 1 85 ? -16.800 4.712 12.798 1.00 57.09 85 GLU A N 1
ATOM 608 C CA . GLU A 1 85 ? -17.333 3.598 13.587 1.00 57.09 85 GLU A CA 1
ATOM 609 C C . GLU A 1 85 ? -17.036 3.756 15.090 1.00 57.09 85 GLU A C 1
ATOM 611 O O . GLU A 1 85 ? -17.926 3.549 15.919 1.00 57.09 85 GLU A O 1
ATOM 616 N N . ASP A 1 86 ? -15.836 4.221 15.452 1.00 63.97 86 ASP A N 1
ATOM 617 C CA . ASP A 1 86 ? -15.452 4.427 16.854 1.00 63.97 86 ASP A CA 1
ATOM 618 C C . ASP A 1 86 ? -16.228 5.575 17.531 1.00 63.97 86 ASP A C 1
ATOM 620 O O . ASP A 1 86 ? -16.622 5.466 18.692 1.00 63.97 86 ASP A O 1
ATOM 624 N N . ILE A 1 87 ? -16.568 6.648 16.801 1.00 67.06 87 ILE A N 1
ATOM 625 C CA . ILE A 1 87 ? -17.420 7.732 17.331 1.00 67.06 87 ILE A CA 1
ATOM 626 C C . ILE A 1 87 ? -18.799 7.193 17.736 1.00 67.06 87 ILE A C 1
ATOM 628 O O . ILE A 1 87 ? -19.307 7.520 18.814 1.00 67.06 87 ILE A O 1
ATOM 632 N N . TYR A 1 88 ? -19.396 6.334 16.907 1.00 62.12 88 TYR A N 1
ATOM 633 C CA . TYR A 1 88 ? -20.683 5.717 17.225 1.00 62.12 88 TYR A CA 1
ATOM 634 C C . TYR A 1 88 ? -20.569 4.685 18.354 1.00 62.12 88 TYR A C 1
ATOM 636 O O . TYR A 1 88 ? -21.451 4.623 19.217 1.00 62.12 88 TYR A O 1
ATOM 644 N N . ALA A 1 89 ? -19.478 3.917 18.404 1.00 68.25 89 ALA A N 1
ATOM 645 C CA . ALA A 1 89 ? -19.216 2.975 19.490 1.00 68.25 89 ALA A CA 1
ATOM 646 C C . ALA A 1 89 ? -19.056 3.690 20.844 1.00 68.25 89 ALA A C 1
ATOM 648 O O . ALA A 1 89 ? -19.664 3.276 21.838 1.00 68.25 89 ALA A O 1
ATOM 649 N N . LEU A 1 90 ? -18.316 4.802 20.881 1.00 77.38 90 LEU A N 1
ATOM 650 C CA . LEU A 1 90 ? -18.100 5.600 22.086 1.00 77.38 90 LEU A CA 1
ATOM 651 C C . LEU A 1 90 ? -19.388 6.275 22.566 1.00 77.38 90 LEU A C 1
ATOM 653 O O . LEU A 1 90 ? -19.682 6.270 23.763 1.00 77.38 90 LEU A O 1
ATOM 657 N N . GLN A 1 91 ? -20.201 6.805 21.650 1.00 74.56 91 GLN A N 1
ATOM 658 C CA . GLN A 1 91 ? -21.494 7.392 22.003 1.00 74.56 91 GLN A CA 1
ATOM 659 C C . GLN A 1 91 ? -22.424 6.353 22.648 1.00 74.56 91 GLN A C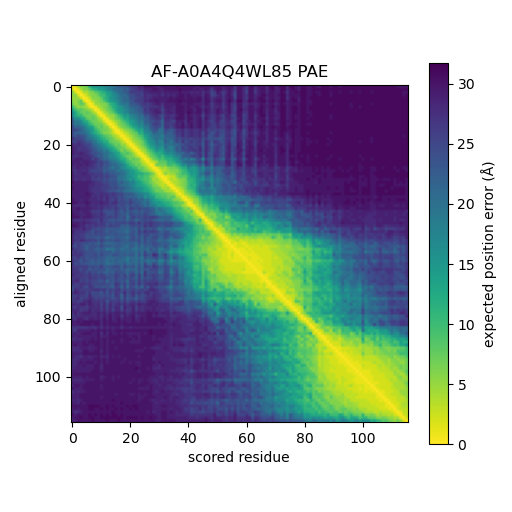 1
ATOM 661 O O . GLN A 1 91 ? -23.058 6.629 23.670 1.00 74.56 91 GLN A O 1
ATOM 666 N N . ASN A 1 92 ? -22.457 5.138 22.098 1.00 76.81 92 ASN A N 1
ATOM 667 C CA . ASN A 1 92 ? -23.263 4.045 22.630 1.00 76.81 92 ASN A CA 1
ATOM 668 C C . ASN A 1 92 ? -22.730 3.560 23.996 1.00 76.81 92 ASN A C 1
ATOM 670 O O . ASN A 1 92 ? -23.501 3.280 24.916 1.00 76.81 92 ASN A O 1
ATOM 674 N N . ALA A 1 93 ? -21.406 3.531 24.180 1.00 79.06 93 ALA A N 1
ATOM 675 C CA . ALA A 1 93 ? -20.781 3.227 25.467 1.00 79.06 93 ALA A CA 1
ATOM 676 C C . ALA A 1 93 ? -21.119 4.277 26.544 1.00 79.06 93 ALA A C 1
ATOM 678 O O . ALA A 1 93 ? -21.492 3.905 27.658 1.00 79.06 93 ALA A O 1
ATOM 679 N N . CYS A 1 94 ? -21.071 5.571 26.210 1.00 84.69 94 CYS A N 1
ATOM 680 C CA . CYS A 1 94 ? -21.451 6.659 27.116 1.00 84.69 94 CYS A CA 1
ATOM 681 C C . CYS A 1 94 ? -22.934 6.604 27.509 1.00 84.69 94 CYS A C 1
ATOM 683 O O . CYS A 1 94 ? -23.261 6.768 28.685 1.00 84.69 94 CYS A O 1
ATOM 685 N N . GLN A 1 95 ? -23.834 6.320 26.562 1.00 83.94 95 GLN A N 1
ATOM 686 C CA . GLN A 1 95 ? -25.263 6.155 26.856 1.00 83.94 95 GLN A CA 1
ATOM 687 C C . GLN A 1 95 ? -25.516 4.981 27.807 1.00 83.94 95 GLN A C 1
ATOM 689 O O . GLN A 1 95 ? -26.261 5.113 28.777 1.00 83.94 95 GLN A O 1
ATOM 694 N N . ARG A 1 96 ? -24.846 3.845 27.584 1.00 86.06 96 ARG A N 1
ATOM 695 C CA . ARG A 1 96 ? -24.943 2.677 28.470 1.00 86.06 96 ARG A CA 1
ATOM 696 C C . ARG A 1 96 ? -24.382 2.957 29.860 1.00 86.06 96 ARG A C 1
ATOM 698 O O . ARG A 1 96 ? -24.995 2.554 30.844 1.00 86.06 96 ARG A O 1
ATOM 705 N N . LEU A 1 97 ? -23.250 3.654 29.957 1.00 88.19 97 LEU A N 1
ATOM 706 C CA . LEU A 1 97 ? -22.668 4.046 31.241 1.00 88.19 97 LEU A CA 1
ATOM 707 C C . LEU A 1 97 ? -23.607 4.977 32.014 1.00 88.19 97 LEU A C 1
ATOM 709 O O . LEU A 1 97 ? -23.854 4.741 33.192 1.00 88.19 97 LEU A O 1
ATOM 713 N N . SER A 1 98 ? -24.178 5.982 31.346 1.00 86.62 98 SER A N 1
ATOM 714 C CA . SER A 1 98 ? -25.149 6.893 31.959 1.00 86.62 98 SER A CA 1
ATOM 715 C C . SER A 1 98 ? -26.386 6.147 32.469 1.00 86.62 98 SER A C 1
ATOM 717 O O . SER A 1 98 ? -26.806 6.380 33.601 1.00 86.62 98 SER A O 1
ATOM 719 N N . ALA A 1 99 ? -26.905 5.186 31.699 1.00 90.19 99 ALA A N 1
ATOM 720 C CA . ALA A 1 99 ? -28.014 4.339 32.131 1.00 90.19 99 ALA A CA 1
ATOM 721 C C . ALA A 1 99 ? -27.650 3.454 33.340 1.00 90.19 99 ALA A C 1
ATOM 723 O O . ALA A 1 99 ? -28.461 3.289 34.250 1.00 90.19 99 ALA A O 1
ATOM 724 N N . TYR A 1 100 ? -26.431 2.901 33.391 1.00 90.44 100 TYR A N 1
ATOM 725 C CA . TYR A 1 100 ? -25.974 2.127 34.550 1.00 90.44 100 TYR A CA 1
ATOM 726 C C . TYR A 1 100 ? -25.801 2.988 35.801 1.00 90.44 100 TYR A C 1
ATOM 728 O O . TYR A 1 100 ? -26.154 2.530 36.885 1.00 90.44 100 TYR A O 1
ATOM 736 N N . VAL A 1 101 ? -25.289 4.213 35.664 1.00 92.31 101 VAL A N 1
ATOM 737 C CA . VAL A 1 101 ? -25.158 5.157 36.782 1.00 92.31 101 VAL A CA 1
ATOM 738 C C . VAL A 1 101 ? -26.535 5.543 37.317 1.00 92.31 101 VAL A C 1
ATOM 740 O O . VAL A 1 101 ? -26.759 5.388 38.511 1.00 92.31 101 VAL A O 1
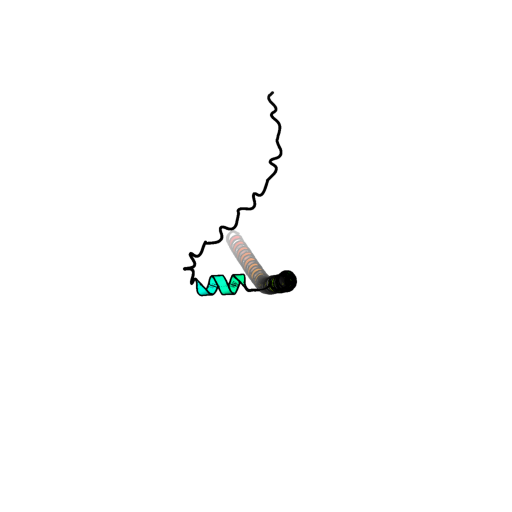ATOM 743 N N . GLN A 1 102 ? -27.489 5.904 36.453 1.00 90.25 102 GLN A N 1
ATOM 744 C CA . GLN A 1 102 ? -28.866 6.183 36.882 1.00 90.25 102 GLN A CA 1
ATOM 745 C C . GLN A 1 102 ? -29.514 4.982 37.574 1.00 90.25 102 GLN A C 1
ATOM 747 O O . GLN A 1 102 ? -30.104 5.121 38.640 1.00 90.25 102 GLN A O 1
ATOM 752 N N . ALA A 1 103 ? -29.356 3.777 37.022 1.00 90.81 103 ALA A N 1
ATOM 753 C CA . ALA A 1 103 ? -29.884 2.570 37.650 1.00 90.81 103 ALA A CA 1
ATOM 754 C C . ALA A 1 103 ? -29.216 2.264 39.005 1.00 90.81 103 ALA A C 1
ATOM 756 O O . ALA A 1 103 ? -29.825 1.616 39.858 1.00 90.81 103 ALA A O 1
ATOM 757 N N . LEU A 1 104 ? -27.960 2.672 39.207 1.00 89.25 104 LEU A N 1
ATOM 758 C CA . LEU A 1 104 ? -27.261 2.546 40.487 1.00 89.25 104 LEU A CA 1
ATOM 759 C C . LEU A 1 104 ? -27.742 3.589 41.497 1.00 89.25 104 LEU A C 1
ATOM 761 O O . LEU A 1 104 ? -27.999 3.219 42.641 1.00 89.25 104 LEU A O 1
ATOM 765 N N . GLU A 1 105 ? -27.909 4.842 41.075 1.00 90.56 105 GLU A N 1
ATOM 766 C CA . GLU A 1 105 ? -28.481 5.921 41.889 1.00 90.56 105 GLU A CA 1
ATOM 767 C C . GLU A 1 105 ? -29.885 5.544 42.375 1.00 90.56 105 GLU A C 1
ATOM 769 O O . GLU A 1 105 ? -30.158 5.555 43.571 1.00 90.56 105 GLU A O 1
ATOM 774 N N . GLU A 1 106 ? -30.745 5.072 41.475 1.00 91.06 106 GLU A N 1
ATOM 775 C CA . GLU A 1 106 ? -32.127 4.706 41.793 1.00 91.06 106 GLU A CA 1
ATOM 776 C C . GLU A 1 106 ? -32.208 3.515 42.768 1.00 91.06 106 GLU A C 1
ATOM 778 O O . GLU A 1 106 ? -33.032 3.485 43.688 1.00 91.06 106 GLU A O 1
ATOM 783 N N . LYS A 1 107 ? -31.304 2.536 42.621 1.00 90.25 107 LYS A N 1
ATOM 784 C CA . LYS A 1 107 ? -31.172 1.415 43.565 1.00 90.25 107 LYS A CA 1
ATOM 785 C C . LYS A 1 107 ? -30.648 1.862 44.924 1.00 90.25 107 LYS A C 1
ATOM 787 O O . LYS A 1 107 ? -31.093 1.323 45.939 1.00 90.25 107 LYS A O 1
ATOM 792 N N . PHE A 1 108 ? -29.704 2.798 44.951 1.00 89.56 108 PHE A N 1
ATOM 793 C CA . PHE A 1 108 ? -29.153 3.340 46.186 1.00 89.56 108 PHE A CA 1
ATOM 794 C C . PHE A 1 108 ? -30.216 4.131 46.954 1.00 89.56 108 PHE A C 1
ATOM 796 O O . PHE A 1 108 ? -30.439 3.856 48.132 1.00 89.56 108 PHE A O 1
ATOM 803 N N . ASP A 1 109 ? -30.962 4.999 46.272 1.00 87.62 109 ASP A N 1
ATOM 804 C CA . ASP A 1 109 ? -32.071 5.762 46.851 1.00 87.62 109 ASP A CA 1
ATOM 805 C C . ASP A 1 109 ? -33.180 4.847 47.388 1.00 87.62 109 ASP A C 1
ATOM 807 O O . ASP A 1 109 ? -33.702 5.049 48.489 1.00 87.62 109 ASP A O 1
ATOM 811 N N . ALA A 1 110 ? -33.535 3.795 46.643 1.00 86.00 110 ALA A N 1
ATOM 812 C CA . ALA A 1 110 ? -34.505 2.801 47.095 1.00 86.00 110 ALA A CA 1
ATOM 813 C C . ALA A 1 110 ? -34.016 2.017 48.327 1.00 86.00 110 ALA A C 1
ATOM 815 O O . ALA A 1 110 ? -34.820 1.666 49.195 1.00 86.00 110 ALA A O 1
ATOM 816 N N . ALA A 1 111 ? -32.713 1.741 48.422 1.00 86.44 111 ALA A N 1
ATOM 817 C CA . ALA A 1 111 ? -32.113 1.101 49.587 1.00 86.44 111 ALA A CA 1
ATOM 818 C C . ALA A 1 111 ? -32.059 2.047 50.797 1.00 86.44 111 ALA A C 1
ATOM 820 O O . ALA A 1 111 ? -32.349 1.618 51.914 1.00 86.44 111 ALA A O 1
ATOM 821 N N . GLU A 1 112 ? -31.756 3.332 50.591 1.00 84.56 112 GLU A N 1
ATOM 822 C CA . GLU A 1 112 ? -31.737 4.330 51.664 1.00 84.56 112 GLU A CA 1
ATOM 823 C C . GLU A 1 112 ? -33.141 4.550 52.247 1.00 84.56 112 GLU A C 1
ATOM 825 O O . GLU A 1 112 ? -33.311 4.567 53.466 1.00 84.56 112 GLU A O 1
ATOM 830 N N . ARG A 1 113 ? -34.172 4.614 51.393 1.00 80.81 113 ARG A N 1
ATOM 831 C CA . ARG A 1 113 ? -35.578 4.727 51.823 1.00 80.81 113 ARG A CA 1
ATOM 832 C C . ARG A 1 113 ? -36.092 3.516 52.597 1.00 80.81 113 ARG A C 1
ATOM 834 O O . ARG A 1 113 ? -37.019 3.673 53.374 1.00 80.81 113 ARG A O 1
ATOM 841 N N . LYS A 1 114 ? -35.524 2.325 52.387 1.00 77.00 114 LYS A N 1
ATOM 842 C CA . LYS A 1 114 ? -35.854 1.115 53.166 1.00 77.00 114 LYS A CA 1
ATOM 843 C C . LYS A 1 114 ? -35.121 1.035 54.506 1.00 77.00 114 LYS A C 1
ATOM 845 O O . LYS A 1 114 ? -35.454 0.181 55.323 1.00 77.00 114 LYS A O 1
ATOM 850 N N . ARG A 1 115 ? -34.077 1.846 54.692 1.00 70.25 115 ARG A N 1
ATOM 851 C CA . ARG A 1 115 ? -33.241 1.863 55.898 1.00 70.25 115 ARG A CA 1
ATOM 852 C C . ARG A 1 115 ? -33.679 2.937 56.904 1.00 70.25 115 ARG A C 1
ATOM 854 O O . ARG A 1 115 ? -33.297 2.843 58.068 1.00 70.25 115 ARG A O 1
ATOM 861 N N . LYS A 1 116 ? -34.435 3.941 56.453 1.00 54.31 116 LYS A N 1
ATOM 862 C CA . LYS A 1 116 ? -35.189 4.883 57.295 1.00 54.31 116 LYS A CA 1
ATOM 863 C C . LYS A 1 116 ? -36.550 4.295 57.645 1.00 54.31 116 LYS A C 1
ATOM 865 O O . LYS A 1 116 ? -37.003 4.576 58.772 1.00 54.31 116 LYS A O 1
#

Sequence (116 aa):
MASRILSPAATARALAPVQRSSASARGFHASARALAASSPLPARKPVGAFRGGLFGFLLGSTLAGAGVYGYLLREYKASNELLTEDIYALQNACQRLSAYVQALEEKFDAAERKRK

Secondary structure (DSSP, 8-state):
----------------------------HHHHHHHHTPPPPP----HHHHHHHHHHHHHHHHHHHHHHHHHHHHHHHHHHHHHHHHHHHHHHHHHHHHHHHHHHHHHHHHHHHHH-